Protein AF-A0A352Q124-F1 (afdb_monomer)

Solvent-accessible surface area (backbone atoms only — not comparable to full-atom values): 6568 Å² total; per-residue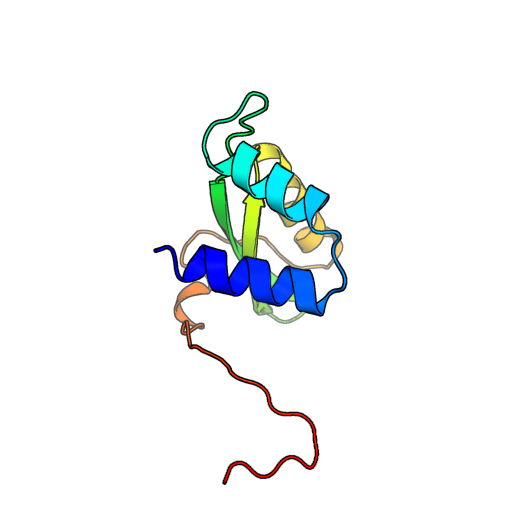 (Å²): 143,56,71,71,59,49,55,53,51,53,53,38,50,77,68,71,52,58,64,71,60,52,53,54,49,52,43,29,76,72,67,39,100,66,58,72,69,66,42,82,46,78,46,28,24,30,39,56,95,68,41,72,42,81,45,81,44,78,39,72,47,67,71,62,49,54,51,53,52,38,49,55,26,52,77,59,66,20,41,66,54,50,91,72,72,42,57,84,83,58,78,98,72,92,86,87,86,77,64,94,88,66,74,97,119

Nearest PDB structures (foldseek):
  4f3q-assembly1_A  TM=9.778E-01  e=1.925E-08  Coxiella burnetii RSA 493
  1lfp-assembly1_A  TM=9.589E-01  e=1.068E-07  Aquifex aeolicus
  1kon-assembly1_A  TM=8.242E-01  e=4.988E-08  Escherichia coli
  1mw7-assembly1_A  TM=8.944E-01  e=3.910E-05  Helicobacter pylori
  5ekz-assembly1_A  TM=8.768E-01  e=2.980E-04  Mus musculus

Secondary structure (DSSP, 8-state):
--HHHHHHHHHHHHTT--HHHHHHHHHHHTT-SS----EEEEEEEE-GGG-EEEEEEEES-HHHHHHHHHHHHHHTT-EE--TTSSGGG----------TT----

Foldseek 3Di:
DDVVLVVVVVVCVVVVHDPVVSVVVVCCVVPPPNVLPWDWDWWWWAAPPRHTDIDIDTDSDPVVVVVVVQVVRVVRVMGTDDPPPCCVVDDDDDDDDDDPPDDPD

Structure (mmCIF, N/CA/C/O backbone):
data_AF-A0A352Q124-F1
#
_entry.id   AF-A0A352Q124-F1
#
loop_
_atom_site.group_PDB
_atom_site.id
_atom_site.type_symbol
_atom_site.label_atom_id
_atom_site.label_alt_id
_atom_site.label_comp_id
_atom_site.label_asym_id
_atom_site.label_entity_id
_atom_site.label_seq_id
_atom_site.pdbx_PDB_ins_code
_atom_site.Cartn_x
_atom_site.Cartn_y
_atom_site.Cartn_z
_atom_site.occupancy
_atom_site.B_iso_or_equiv
_atom_site.auth_seq_id
_atom_site.auth_comp_id
_atom_site.auth_asym_id
_atom_site.auth_atom_id
_atom_site.pdbx_PDB_model_num
ATOM 1 N N . ASP A 1 1 ? -19.014 12.923 9.919 1.00 69.56 1 ASP A N 1
ATOM 2 C CA . ASP A 1 1 ? -19.220 12.453 8.532 1.00 69.56 1 ASP A CA 1
ATOM 3 C C . ASP A 1 1 ? -17.913 12.160 7.805 1.00 69.56 1 ASP A C 1
ATOM 5 O O . ASP A 1 1 ? -17.339 13.046 7.193 1.00 69.56 1 ASP A O 1
ATOM 9 N N . ASN A 1 2 ? -17.413 10.921 7.877 1.00 89.38 2 ASN A N 1
ATOM 10 C CA . ASN A 1 2 ? -16.256 10.471 7.090 1.00 89.38 2 ASN A CA 1
ATOM 11 C C . ASN A 1 2 ? -16.544 9.058 6.534 1.00 89.38 2 ASN A C 1
ATOM 13 O O . ASN A 1 2 ? -16.427 8.083 7.281 1.00 89.38 2 ASN A O 1
ATOM 17 N N . PRO A 1 3 ? -16.960 8.925 5.257 1.00 90.56 3 PRO A N 1
ATOM 18 C CA . PRO A 1 3 ? -17.324 7.634 4.665 1.00 90.56 3 PRO A CA 1
ATOM 19 C C . PRO A 1 3 ? -16.172 6.622 4.616 1.00 90.56 3 PRO A C 1
ATOM 21 O O . PRO A 1 3 ? -16.398 5.435 4.837 1.00 90.56 3 PRO A O 1
ATOM 24 N N . ARG A 1 4 ? -14.932 7.082 4.388 1.00 89.25 4 ARG A N 1
ATOM 25 C CA . ARG A 1 4 ? -13.738 6.219 4.360 1.00 89.25 4 ARG A CA 1
ATOM 26 C C . ARG A 1 4 ? -13.451 5.636 5.742 1.00 89.25 4 ARG A C 1
ATOM 28 O O . ARG A 1 4 ? -13.172 4.447 5.860 1.00 89.25 4 ARG A O 1
ATOM 35 N N . LEU A 1 5 ? -13.578 6.460 6.785 1.00 92.25 5 LEU A N 1
ATOM 36 C CA . LEU A 1 5 ? -13.460 6.003 8.168 1.00 92.25 5 LEU A CA 1
ATOM 37 C C . LEU A 1 5 ? -14.585 5.027 8.533 1.00 92.25 5 LEU A C 1
ATOM 39 O O . LEU A 1 5 ? -14.306 4.006 9.149 1.00 92.25 5 LEU A O 1
ATOM 43 N N . ARG A 1 6 ? -15.829 5.306 8.122 1.00 93.12 6 ARG A N 1
ATOM 44 C CA . ARG A 1 6 ? -16.968 4.403 8.353 1.00 93.12 6 ARG A CA 1
ATOM 45 C C . ARG A 1 6 ? -16.693 3.014 7.773 1.00 93.12 6 ARG A C 1
ATOM 47 O O . ARG A 1 6 ? -16.717 2.044 8.515 1.00 93.12 6 ARG A O 1
ATOM 54 N N . ALA A 1 7 ? -16.304 2.943 6.500 1.00 91.62 7 ALA A N 1
ATOM 55 C CA . ALA A 1 7 ? -15.963 1.677 5.852 1.00 91.62 7 ALA A CA 1
ATOM 56 C C . ALA A 1 7 ? -14.792 0.946 6.542 1.00 91.62 7 ALA A C 1
ATOM 58 O O . ALA A 1 7 ? -14.812 -0.278 6.672 1.00 91.62 7 ALA A O 1
ATOM 59 N N . ALA A 1 8 ? -13.775 1.678 7.014 1.00 92.69 8 ALA A N 1
ATOM 60 C CA . ALA A 1 8 ? -12.659 1.094 7.758 1.00 92.69 8 ALA A CA 1
ATOM 61 C C . ALA A 1 8 ? -13.090 0.528 9.125 1.00 92.69 8 ALA A C 1
ATOM 63 O O . ALA A 1 8 ? -12.644 -0.556 9.500 1.00 92.69 8 ALA A O 1
ATOM 64 N N . VAL A 1 9 ? -13.972 1.228 9.850 1.00 94.56 9 VAL A N 1
ATOM 65 C CA . VAL A 1 9 ? -14.543 0.764 11.126 1.00 94.56 9 VAL A CA 1
ATOM 66 C C . VAL A 1 9 ? -15.404 -0.478 10.912 1.00 94.56 9 VAL A C 1
ATOM 68 O O . VAL A 1 9 ? -15.222 -1.462 11.628 1.00 94.56 9 VAL A O 1
ATOM 71 N N . ASP A 1 10 ? -16.275 -0.471 9.903 1.00 92.69 10 ASP A N 1
ATOM 72 C CA . ASP A 1 10 ? -17.139 -1.610 9.579 1.00 92.69 10 ASP A CA 1
ATOM 73 C C . ASP A 1 10 ? -16.297 -2.858 9.262 1.00 92.69 10 ASP A C 1
ATOM 75 O O . ASP A 1 10 ? -16.530 -3.929 9.826 1.00 92.69 10 ASP A O 1
ATOM 79 N N . LYS A 1 11 ? -15.232 -2.700 8.460 1.00 91.81 11 LYS A N 1
ATOM 80 C CA . LYS A 1 11 ? -14.275 -3.774 8.149 1.00 91.81 11 LYS A CA 1
ATOM 81 C C . LYS A 1 11 ? -13.506 -4.273 9.381 1.00 91.81 11 LYS A C 1
ATOM 83 O O . LYS A 1 11 ? -13.214 -5.463 9.493 1.00 91.81 11 LYS A O 1
ATOM 88 N N . ALA A 1 12 ? -13.143 -3.383 10.306 1.00 94.00 12 ALA A N 1
ATOM 89 C CA . ALA A 1 12 ? -12.455 -3.765 11.539 1.00 94.00 12 ALA A CA 1
ATOM 90 C C . ALA A 1 12 ? -13.374 -4.563 12.480 1.00 94.00 12 ALA A C 1
ATOM 92 O O . ALA A 1 12 ? -12.948 -5.566 13.059 1.00 94.00 12 ALA A O 1
ATOM 93 N N . LEU A 1 13 ? -14.642 -4.158 12.595 1.00 93.44 13 LEU A N 1
ATOM 94 C CA . LEU A 1 13 ? -15.650 -4.867 13.383 1.00 93.44 13 LEU A CA 1
ATOM 95 C C . LEU A 1 13 ? -15.975 -6.239 12.781 1.00 93.44 13 LEU A C 1
ATOM 97 O O . LEU A 1 13 ? -16.017 -7.217 13.525 1.00 93.44 13 LEU A O 1
ATOM 101 N N . SER A 1 14 ? -16.111 -6.346 11.453 1.00 92.38 14 SER A N 1
ATOM 102 C CA . SER A 1 14 ? -16.318 -7.641 10.782 1.00 92.38 14 SER A CA 1
ATOM 103 C C . SER A 1 14 ? -15.136 -8.601 10.967 1.00 92.38 14 SER A C 1
ATOM 105 O O . SER A 1 14 ? -15.305 -9.814 10.906 1.00 92.38 14 SER A O 1
ATOM 107 N N . ALA A 1 15 ? -13.936 -8.069 11.221 1.00 94.12 15 ALA A N 1
ATOM 108 C CA . ALA A 1 15 ? -12.732 -8.836 11.539 1.00 94.12 15 ALA A CA 1
ATOM 109 C C . ALA A 1 15 ? -12.545 -9.110 13.051 1.00 94.12 15 ALA A C 1
ATOM 111 O O . ALA A 1 15 ? -11.464 -9.532 13.461 1.00 94.12 15 ALA A O 1
ATOM 112 N N . ASN A 1 16 ? -13.565 -8.879 13.889 1.00 94.19 16 ASN A N 1
ATOM 113 C CA . ASN A 1 16 ? -13.529 -9.066 15.348 1.00 94.19 16 ASN A CA 1
ATOM 114 C C . ASN A 1 16 ? -12.462 -8.225 16.087 1.00 94.19 16 ASN A C 1
ATOM 116 O O . ASN A 1 16 ? -11.952 -8.628 17.138 1.00 94.19 16 ASN A O 1
ATOM 120 N N . MET A 1 17 ? -12.120 -7.035 15.582 1.00 96.06 17 MET A N 1
ATOM 121 C CA . MET A 1 17 ? -11.230 -6.112 16.294 1.00 96.06 17 MET A CA 1
ATOM 122 C C . MET A 1 17 ? -11.935 -5.501 17.520 1.00 96.06 17 MET A C 1
ATOM 124 O O . MET A 1 17 ? -13.095 -5.092 17.454 1.00 96.06 17 MET A O 1
ATOM 128 N N . LYS A 1 18 ? -11.237 -5.408 18.662 1.00 96.31 18 LYS A N 1
ATOM 129 C CA . LYS A 1 18 ? -11.783 -4.781 19.880 1.00 96.31 18 LYS A CA 1
ATOM 130 C C . LYS A 1 18 ? -12.037 -3.287 19.652 1.00 96.31 18 LYS A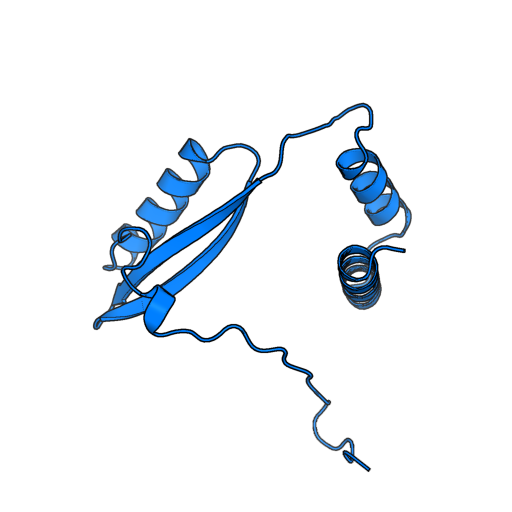 C 1
ATOM 132 O O . LYS A 1 18 ? -11.170 -2.597 19.121 1.00 96.31 18 LYS A O 1
ATOM 137 N N . ARG A 1 19 ? -13.170 -2.774 20.149 1.00 94.06 19 ARG A N 1
ATOM 138 C CA . ARG A 1 19 ? -13.548 -1.349 20.028 1.00 94.06 19 ARG A CA 1
ATOM 139 C C . ARG A 1 19 ? -12.468 -0.388 20.531 1.00 94.06 19 ARG A C 1
ATOM 141 O O . ARG A 1 19 ? -12.086 0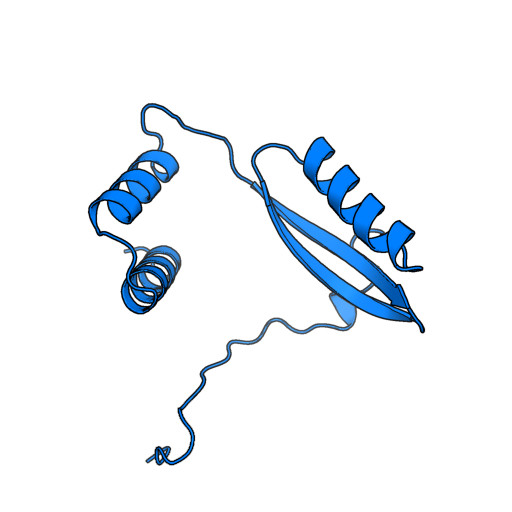.507 19.795 1.00 94.06 19 ARG A O 1
ATOM 148 N N . ASP A 1 20 ? -11.881 -0.663 21.696 1.00 95.06 20 ASP A N 1
ATOM 149 C CA . ASP A 1 20 ? -10.783 0.145 22.258 1.00 95.06 20 ASP A CA 1
ATOM 150 C C . ASP A 1 20 ? -9.577 0.282 21.302 1.00 95.06 20 ASP A C 1
ATOM 152 O O . ASP A 1 20 ? -8.941 1.331 21.236 1.00 95.06 20 ASP A O 1
ATOM 156 N N . THR A 1 21 ? -9.268 -0.750 20.507 1.00 94.12 21 THR A N 1
ATOM 157 C CA . THR A 1 21 ? -8.192 -0.685 19.503 1.00 94.12 21 TH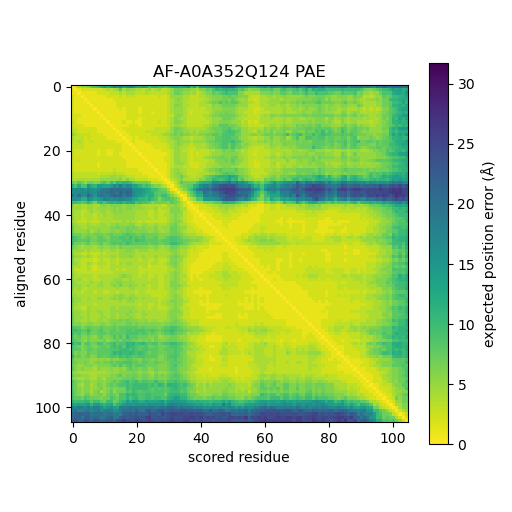R A CA 1
ATOM 158 C C . THR A 1 21 ? -8.551 0.248 18.347 1.00 94.12 21 THR A C 1
ATOM 160 O O . THR A 1 21 ? -7.694 1.012 17.900 1.00 94.12 21 THR A O 1
ATOM 163 N N . ILE A 1 22 ? -9.806 0.210 17.892 1.00 94.44 22 ILE A N 1
ATOM 164 C CA . ILE A 1 22 ? -10.326 1.088 16.836 1.00 94.44 22 ILE A CA 1
ATOM 165 C C . ILE A 1 22 ? -10.327 2.539 17.330 1.00 94.44 22 ILE A C 1
ATOM 167 O O . ILE A 1 22 ? -9.786 3.413 16.655 1.00 94.44 22 ILE A O 1
ATOM 171 N N . ASP A 1 23 ? -10.837 2.788 18.537 1.00 92.81 23 ASP A N 1
ATOM 172 C CA . ASP A 1 23 ? -10.910 4.127 19.129 1.00 92.81 23 ASP A CA 1
ATOM 173 C C . ASP A 1 23 ? -9.514 4.744 19.296 1.00 92.81 23 ASP A C 1
ATOM 175 O O . ASP A 1 23 ? -9.285 5.890 18.908 1.00 92.81 23 ASP A O 1
ATOM 179 N N . LYS A 1 24 ? -8.535 3.959 19.767 1.00 90.88 24 LYS A N 1
ATOM 180 C CA . LYS A 1 24 ? -7.127 4.383 19.848 1.00 90.88 24 LYS A CA 1
ATOM 181 C C . LYS A 1 24 ? -6.510 4.690 18.484 1.00 90.88 24 LYS A C 1
ATOM 183 O O . LYS A 1 24 ? -5.628 5.542 18.401 1.00 90.88 24 LYS A O 1
ATOM 188 N N . ALA A 1 25 ? -6.893 3.978 17.424 1.00 90.00 25 ALA A N 1
ATOM 189 C CA . ALA A 1 25 ? -6.411 4.261 16.070 1.00 90.00 25 ALA A CA 1
ATOM 190 C C . ALA A 1 25 ? -7.024 5.560 15.521 1.00 90.00 25 ALA A C 1
ATOM 192 O O . ALA A 1 25 ? -6.309 6.373 14.937 1.00 90.00 25 ALA A O 1
ATOM 193 N N . ILE A 1 26 ? -8.315 5.796 15.778 1.00 91.12 26 ILE A N 1
ATOM 194 C CA . ILE A 1 26 ? -9.007 7.042 15.416 1.00 91.12 26 ILE A CA 1
ATOM 195 C C . ILE A 1 26 ? -8.386 8.236 16.146 1.00 91.12 26 ILE A C 1
ATOM 197 O O . ILE A 1 26 ? -8.091 9.247 15.517 1.00 91.12 26 ILE A O 1
ATOM 201 N N . GLN A 1 27 ? -8.136 8.112 17.453 1.00 88.88 27 GLN A N 1
ATOM 202 C CA . GLN A 1 27 ? -7.505 9.170 18.249 1.00 88.88 27 GLN A CA 1
ATOM 203 C C . GLN A 1 27 ? -6.093 9.505 17.754 1.00 88.88 27 GLN A C 1
ATOM 205 O O . GLN A 1 27 ? -5.745 10.681 17.672 1.00 88.88 27 GLN A O 1
ATOM 210 N N . ARG A 1 28 ? -5.301 8.494 17.368 1.00 86.50 28 ARG A N 1
ATOM 211 C CA . ARG A 1 28 ? -3.981 8.705 16.751 1.00 86.50 28 ARG A CA 1
ATOM 212 C C . ARG A 1 28 ? -4.090 9.460 15.425 1.00 86.50 28 ARG A C 1
ATOM 214 O O . ARG A 1 28 ? -3.438 10.483 15.263 1.00 86.50 28 ARG A O 1
ATOM 221 N N . GLY A 1 29 ? -4.979 9.031 14.526 1.00 84.50 29 GLY A N 1
ATOM 222 C CA . GLY A 1 29 ? -5.187 9.693 13.230 1.00 84.50 29 GLY A CA 1
ATOM 223 C C . GLY A 1 29 ? -5.793 11.102 13.313 1.00 84.50 29 GLY A C 1
ATOM 224 O O . GLY A 1 29 ? -5.641 11.886 12.382 1.00 84.50 29 GLY A O 1
ATOM 225 N N . ALA A 1 30 ? -6.462 11.444 14.417 1.00 86.25 30 ALA A N 1
ATOM 226 C CA . ALA A 1 30 ? 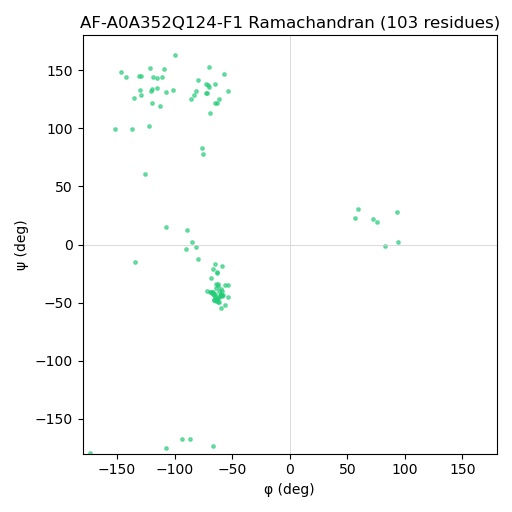-7.026 12.772 14.662 1.00 86.25 30 ALA A CA 1
ATOM 227 C C . ALA A 1 30 ? -6.020 13.780 15.262 1.00 86.25 30 ALA A C 1
ATOM 229 O O . ALA A 1 30 ? -6.409 14.914 15.540 1.00 86.25 30 ALA A O 1
ATOM 230 N N . GLY A 1 31 ? -4.754 13.390 15.467 1.00 74.88 31 GLY A N 1
ATOM 231 C CA . GLY A 1 31 ? -3.713 14.255 16.037 1.00 74.88 31 GLY A CA 1
ATOM 232 C C . GLY A 1 31 ? -3.545 14.138 17.557 1.00 74.88 31 GLY A C 1
ATOM 233 O O . GLY A 1 31 ? -3.166 15.109 18.208 1.00 74.88 31 GLY A O 1
ATOM 234 N N . GLY A 1 32 ? -3.855 12.972 18.137 1.00 69.75 32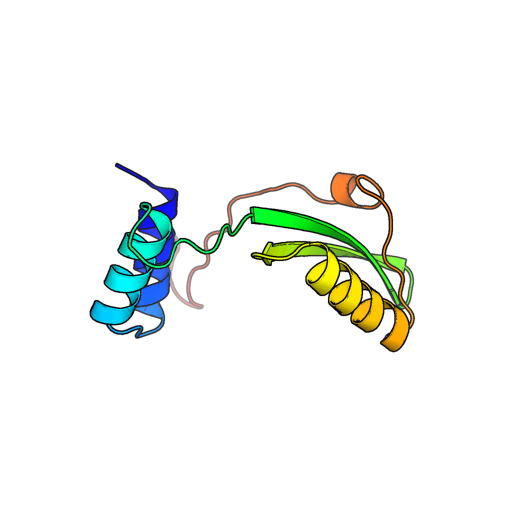 GLY A N 1
ATOM 235 C CA . GLY A 1 32 ? -3.558 12.656 19.538 1.00 69.75 32 GLY A CA 1
ATOM 236 C C . GLY A 1 32 ? -2.054 12.549 19.851 1.00 69.75 32 GLY A C 1
ATOM 237 O O . GLY A 1 32 ? -1.198 12.808 19.013 1.00 69.75 32 GLY A O 1
ATOM 238 N N . THR A 1 33 ? -1.728 12.137 21.080 1.00 59.75 33 THR A N 1
ATOM 239 C CA . THR A 1 33 ? -0.375 12.167 21.682 1.00 59.75 33 THR A CA 1
ATOM 240 C C . THR A 1 33 ? 0.728 11.391 20.950 1.00 59.75 33 THR A C 1
ATOM 242 O O . THR A 1 33 ? 1.892 11.706 21.165 1.00 59.75 33 THR A O 1
ATOM 245 N N . ASP A 1 34 ? 0.383 10.450 20.067 1.00 59.06 34 ASP A N 1
ATOM 246 C CA . ASP A 1 34 ? 1.324 9.616 19.301 1.00 59.06 34 ASP A CA 1
ATOM 247 C C . ASP A 1 34 ? 1.028 9.726 17.794 1.00 59.06 34 ASP A C 1
ATOM 249 O O . ASP A 1 34 ? 0.615 8.760 17.143 1.00 59.06 34 ASP A O 1
ATOM 253 N N . SER A 1 35 ? 1.133 10.939 17.246 1.00 60.09 35 SER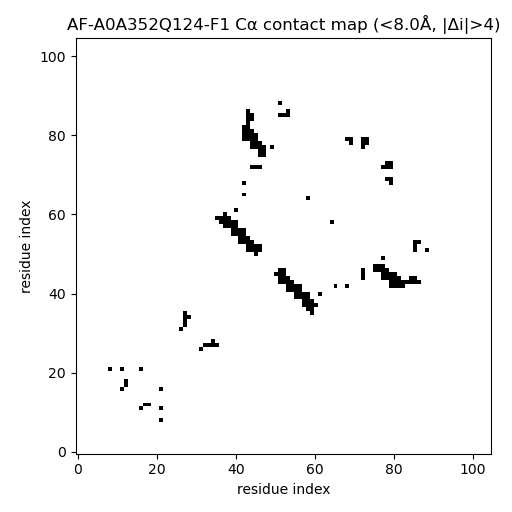 A N 1
ATOM 254 C CA . SER A 1 35 ? 0.903 11.188 15.820 1.00 60.09 35 SER A CA 1
ATOM 255 C C . SER A 1 35 ? 2.099 10.718 14.990 1.00 60.09 35 SER A C 1
ATOM 257 O O . SER A 1 35 ? 2.959 11.510 14.605 1.00 60.09 35 SER A O 1
ATOM 259 N N . ASP A 1 36 ? 2.139 9.425 14.684 1.00 69.75 36 ASP A N 1
ATOM 260 C CA . ASP A 1 36 ? 2.955 8.914 13.586 1.00 69.75 36 ASP A CA 1
ATOM 261 C C . ASP A 1 36 ? 2.406 9.493 12.271 1.00 69.75 36 ASP A C 1
ATOM 263 O O . ASP A 1 36 ? 1.227 9.323 11.941 1.00 69.75 36 ASP A O 1
ATOM 267 N N . ASN A 1 37 ? 3.249 10.204 11.519 1.00 80.00 37 ASN A N 1
ATOM 268 C CA . ASN A 1 37 ? 2.873 10.796 10.234 1.00 80.00 37 ASN A CA 1
ATOM 269 C C . ASN A 1 37 ? 2.792 9.712 9.155 1.00 80.00 37 ASN A C 1
ATOM 271 O O . ASN A 1 37 ? 3.700 9.564 8.340 1.00 80.00 37 ASN A O 1
ATOM 275 N N . TYR A 1 38 ? 1.703 8.949 9.164 1.00 87.38 38 TYR A N 1
ATOM 276 C CA . TYR A 1 38 ? 1.413 7.987 8.113 1.00 87.38 38 TYR A CA 1
ATOM 277 C C . TYR A 1 38 ? 1.010 8.698 6.819 1.00 87.38 38 TYR A C 1
ATOM 279 O O . TYR A 1 38 ? 0.103 9.530 6.800 1.00 87.38 38 TYR A O 1
ATOM 287 N N . GLU A 1 39 ? 1.643 8.314 5.718 1.00 90.56 39 GLU A N 1
ATOM 288 C CA . GLU A 1 39 ? 1.321 8.752 4.366 1.00 90.56 39 GLU A CA 1
ATOM 289 C C . GLU A 1 39 ? 0.979 7.563 3.464 1.00 90.56 39 GLU A C 1
ATOM 291 O O . GLU A 1 39 ? 1.455 6.438 3.655 1.00 90.56 39 GLU A O 1
ATOM 296 N N . GLU A 1 40 ? 0.140 7.825 2.465 1.00 93.19 40 GLU A N 1
ATOM 297 C CA . GLU A 1 40 ? -0.191 6.862 1.420 1.00 93.19 40 GLU A CA 1
ATOM 298 C C . GLU A 1 40 ? 0.847 6.944 0.302 1.00 93.19 40 GLU A C 1
ATOM 300 O O . GLU A 1 40 ? 1.089 8.007 -0.272 1.00 93.19 40 GLU A O 1
ATOM 305 N N . VAL A 1 41 ? 1.458 5.807 -0.021 1.00 95.31 41 VAL A N 1
ATOM 306 C CA . VAL A 1 41 ? 2.440 5.682 -1.100 1.00 95.31 41 VAL A CA 1
ATOM 307 C C . VAL A 1 41 ? 2.057 4.504 -1.968 1.00 95.31 41 VAL A C 1
ATOM 309 O O . VAL A 1 41 ? 1.771 3.425 -1.459 1.00 95.31 41 VAL A O 1
ATOM 312 N N . THR A 1 42 ? 2.068 4.699 -3.281 1.00 96.25 42 THR A N 1
ATOM 313 C CA . THR A 1 42 ? 1.903 3.605 -4.238 1.00 96.25 42 THR A CA 1
ATOM 314 C C . THR A 1 42 ? 3.239 3.333 -4.902 1.00 96.25 42 THR A C 1
ATOM 316 O O . THR A 1 42 ? 3.914 4.259 -5.339 1.00 96.25 42 THR A O 1
ATOM 319 N N . TYR A 1 43 ? 3.622 2.064 -4.948 1.00 97.25 43 TYR A N 1
ATOM 320 C CA . TYR A 1 43 ? 4.788 1.589 -5.672 1.00 97.25 43 TYR A CA 1
ATOM 321 C C . TYR A 1 43 ? 4.346 0.749 -6.863 1.00 97.25 43 TYR A C 1
ATOM 323 O O . TYR A 1 43 ? 3.377 -0.006 -6.794 1.00 97.25 43 TYR A O 1
ATOM 331 N N . GLU A 1 44 ? 5.092 0.864 -7.948 1.00 97.94 44 GLU A N 1
ATOM 332 C CA . GLU A 1 44 ? 4.802 0.213 -9.219 1.00 97.94 44 GLU A CA 1
ATOM 333 C C . GLU A 1 44 ? 5.939 -0.725 -9.592 1.00 97.94 44 GLU A C 1
ATOM 335 O O . GLU A 1 44 ? 7.100 -0.422 -9.323 1.00 97.94 44 GLU A O 1
ATOM 340 N N . GLY A 1 45 ? 5.639 -1.866 -10.207 1.00 97.56 45 GLY A N 1
ATOM 341 C CA . GLY A 1 45 ? 6.680 -2.795 -10.626 1.00 97.56 45 GLY A CA 1
ATOM 342 C C . GLY A 1 45 ? 6.184 -3.970 -11.450 1.00 97.56 45 GLY A C 1
ATOM 343 O O . GLY A 1 45 ? 4.995 -4.118 -11.731 1.00 97.56 45 GLY A O 1
ATOM 344 N N . TYR A 1 46 ? 7.138 -4.818 -11.814 1.00 97.88 46 TYR A N 1
ATOM 345 C CA . TYR A 1 46 ? 6.912 -6.028 -12.590 1.00 97.88 46 TYR A CA 1
ATOM 346 C C . TYR A 1 46 ? 7.381 -7.247 -11.798 1.00 97.88 46 TYR A C 1
ATOM 348 O O . TYR A 1 46 ? 8.477 -7.260 -11.240 1.00 97.88 46 TYR A O 1
ATOM 356 N N . GLY A 1 47 ? 6.538 -8.273 -11.733 1.00 96.19 47 GLY A N 1
ATOM 357 C CA . GLY A 1 47 ? 6.874 -9.594 -11.217 1.00 96.19 47 GLY A CA 1
ATOM 358 C C . GLY A 1 47 ? 7.487 -10.501 -12.286 1.00 96.19 47 GLY A C 1
ATOM 359 O O . GLY A 1 47 ? 7.838 -10.073 -13.389 1.00 96.19 47 GLY A O 1
ATOM 360 N N . THR A 1 48 ? 7.582 -11.792 -11.969 1.00 94.75 48 THR A N 1
ATOM 361 C CA . THR A 1 48 ? 8.015 -12.812 -12.932 1.00 94.75 48 THR A CA 1
ATOM 362 C C . THR A 1 48 ? 7.119 -12.819 -14.169 1.00 94.75 48 THR A C 1
ATOM 364 O O . THR A 1 48 ? 5.923 -12.545 -14.091 1.00 94.75 48 THR A O 1
ATOM 367 N N . ASN A 1 49 ? 7.701 -13.128 -15.330 1.00 94.44 49 ASN A N 1
ATOM 368 C CA . ASN A 1 49 ? 7.003 -13.148 -16.622 1.00 94.44 49 ASN A CA 1
ATOM 369 C C . ASN A 1 49 ? 6.319 -11.817 -17.004 1.00 94.44 49 ASN A C 1
ATOM 371 O O . ASN A 1 49 ? 5.392 -11.819 -17.808 1.00 94.44 49 ASN A O 1
ATOM 375 N N . GLY A 1 50 ? 6.765 -10.686 -16.444 1.00 93.00 50 GLY A N 1
ATOM 376 C CA . GLY A 1 50 ? 6.250 -9.361 -16.800 1.00 93.00 50 GLY A CA 1
ATOM 377 C C . GLY A 1 50 ? 4.872 -9.035 -16.220 1.00 93.00 50 GLY A C 1
ATOM 378 O O . GLY A 1 50 ? 4.204 -8.136 -16.721 1.00 93.00 50 GLY A O 1
ATOM 379 N N . VAL A 1 51 ? 4.430 -9.741 -15.173 1.00 96.50 51 VAL A N 1
ATOM 380 C CA . VAL A 1 51 ? 3.165 -9.435 -14.488 1.00 96.50 51 VAL A CA 1
ATOM 381 C C . VAL A 1 51 ? 3.243 -8.047 -13.852 1.00 96.50 51 VAL A C 1
ATOM 383 O O . VAL A 1 51 ? 4.110 -7.800 -13.019 1.00 96.50 51 VAL A O 1
ATOM 386 N N . ALA A 1 52 ? 2.332 -7.152 -14.222 1.00 97.06 52 ALA A N 1
ATOM 387 C CA . ALA A 1 52 ? 2.228 -5.821 -13.636 1.00 97.06 52 ALA A CA 1
ATOM 388 C C . ALA A 1 52 ? 1.715 -5.881 -12.187 1.00 97.06 52 ALA A C 1
ATOM 390 O O . ALA A 1 52 ? 0.757 -6.598 -11.895 1.00 97.06 52 ALA A O 1
ATOM 391 N N . VAL A 1 53 ? 2.334 -5.118 -11.283 1.00 96.69 53 VAL A N 1
ATOM 392 C CA . VAL A 1 53 ? 1.984 -5.091 -9.855 1.00 96.69 53 VAL A CA 1
ATOM 393 C C . VAL A 1 53 ? 1.921 -3.648 -9.350 1.00 96.69 53 VAL A C 1
ATOM 395 O O . VAL A 1 53 ? 2.893 -2.901 -9.466 1.00 96.69 53 VAL A O 1
ATOM 398 N N . LEU A 1 54 ? 0.791 -3.288 -8.737 1.00 96.25 54 LEU A N 1
ATOM 399 C CA . LEU A 1 54 ? 0.627 -2.088 -7.914 1.00 96.25 54 LEU A CA 1
ATOM 400 C C . LEU A 1 54 ? 0.687 -2.474 -6.434 1.00 96.25 54 LEU A C 1
ATOM 402 O O . LEU A 1 54 ? 0.028 -3.424 -6.012 1.00 96.25 54 LEU A O 1
ATOM 406 N N . VAL A 1 55 ? 1.459 -1.731 -5.645 1.00 96.44 55 VAL A N 1
ATOM 407 C CA . VAL A 1 55 ? 1.587 -1.929 -4.198 1.00 96.44 55 VAL A CA 1
ATOM 408 C C . VAL A 1 55 ? 1.195 -0.639 -3.488 1.00 96.44 55 VAL A C 1
ATOM 410 O O . VAL A 1 55 ? 1.981 0.303 -3.420 1.00 96.44 55 VAL A O 1
ATOM 413 N N . GLU A 1 56 ? -0.021 -0.596 -2.950 1.00 95.50 56 GLU A N 1
ATOM 414 C CA . GLU A 1 56 ? -0.497 0.504 -2.108 1.00 95.50 56 GLU A CA 1
ATOM 415 C C . GLU A 1 56 ? -0.020 0.294 -0.664 1.00 95.50 56 GLU A C 1
ATOM 417 O O . GLU A 1 56 ? -0.191 -0.777 -0.080 1.00 95.50 56 GLU A O 1
ATOM 422 N N . CYS A 1 57 ? 0.608 1.310 -0.083 1.00 96.12 57 CYS A N 1
ATOM 423 C CA . CYS A 1 57 ? 1.197 1.276 1.251 1.00 96.12 57 CYS A CA 1
ATOM 424 C C . CYS A 1 57 ? 0.715 2.462 2.085 1.00 96.12 57 CYS A C 1
ATOM 426 O O . CYS A 1 57 ? 0.571 3.573 1.580 1.00 96.12 57 CYS A O 1
ATOM 428 N N . LEU A 1 58 ? 0.546 2.226 3.384 1.00 94.75 58 LEU A N 1
ATOM 429 C CA . LEU A 1 58 ? 0.415 3.264 4.402 1.00 94.75 58 LEU A CA 1
ATOM 430 C C . LEU A 1 58 ? 1.656 3.176 5.291 1.00 94.75 58 LEU A C 1
ATOM 432 O O . LEU A 1 58 ? 1.913 2.120 5.870 1.00 94.75 58 LEU A O 1
ATOM 436 N N . THR A 1 59 ? 2.458 4.237 5.359 1.00 94.75 59 THR A N 1
ATOM 437 C CA . THR A 1 59 ? 3.760 4.190 6.039 1.00 94.75 59 THR A CA 1
ATOM 438 C C . THR A 1 59 ? 4.129 5.507 6.699 1.00 94.75 59 THR A C 1
ATOM 440 O O . THR A 1 59 ? 3.787 6.563 6.194 1.00 94.75 59 THR A O 1
ATOM 443 N N . ASP A 1 60 ? 4.861 5.441 7.804 1.00 92.94 60 ASP A N 1
ATOM 444 C CA . ASP A 1 60 ? 5.505 6.576 8.476 1.00 92.94 60 ASP A CA 1
ATOM 445 C C . ASP A 1 60 ? 6.943 6.827 7.965 1.00 92.94 60 ASP A C 1
ATOM 447 O O . ASP A 1 60 ? 7.626 7.754 8.401 1.00 92.94 60 ASP A O 1
ATOM 451 N N . ASN A 1 61 ? 7.447 5.975 7.059 1.00 94.31 61 ASN A N 1
ATOM 452 C CA . ASN A 1 61 ? 8.808 6.057 6.535 1.00 94.31 61 ASN A CA 1
ATOM 453 C C . ASN A 1 61 ? 8.913 5.486 5.111 1.00 94.31 61 ASN A C 1
ATOM 455 O O . ASN A 1 61 ? 9.070 4.273 4.900 1.00 94.31 61 ASN A O 1
ATOM 459 N N . ARG A 1 62 ? 8.910 6.374 4.109 1.00 94.88 62 ARG A N 1
ATOM 460 C CA . ARG A 1 62 ? 9.041 5.997 2.686 1.00 94.88 62 ARG A CA 1
ATOM 461 C C . ARG A 1 62 ? 10.324 5.242 2.380 1.00 94.88 62 ARG A C 1
ATOM 463 O O . ARG A 1 62 ? 10.291 4.306 1.590 1.00 94.88 62 ARG A O 1
ATOM 470 N N . ASN A 1 63 ? 11.446 5.643 2.981 1.00 96.00 63 ASN A N 1
ATOM 471 C CA . ASN A 1 63 ? 12.766 5.087 2.674 1.00 96.00 63 ASN A CA 1
ATOM 472 C C . ASN A 1 63 ? 12.878 3.628 3.125 1.00 96.00 63 ASN A C 1
ATOM 474 O O . ASN A 1 63 ? 13.398 2.788 2.390 1.00 96.00 63 ASN A O 1
ATOM 478 N N . ARG A 1 64 ? 12.333 3.309 4.304 1.00 96.62 64 ARG A N 1
ATOM 479 C CA . ARG A 1 64 ? 12.226 1.924 4.777 1.00 96.62 64 ARG A CA 1
ATOM 480 C C . ARG A 1 64 ? 11.314 1.112 3.858 1.00 96.62 64 ARG A C 1
ATOM 482 O O . ARG A 1 64 ? 11.709 0.067 3.355 1.00 96.62 64 ARG A O 1
ATOM 489 N N . THR A 1 65 ? 10.140 1.657 3.556 1.00 97.19 65 THR A N 1
ATOM 490 C CA . THR A 1 65 ? 9.115 0.966 2.761 1.00 97.19 65 THR A CA 1
ATOM 491 C C . THR A 1 65 ? 9.588 0.669 1.340 1.00 97.19 65 THR A C 1
ATOM 493 O O . THR A 1 65 ? 9.479 -0.465 0.885 1.00 97.19 65 THR A O 1
ATOM 496 N N . VAL A 1 66 ? 10.189 1.641 0.646 1.00 97.12 66 VAL A N 1
ATOM 497 C CA . VAL A 1 66 ? 10.716 1.425 -0.712 1.00 97.12 66 VAL A CA 1
ATOM 498 C C . VAL A 1 66 ? 11.851 0.402 -0.722 1.00 97.12 66 VAL A C 1
ATOM 500 O O . VAL A 1 66 ? 11.967 -0.365 -1.677 1.00 97.12 66 VAL A O 1
ATOM 503 N N . SER A 1 67 ? 12.675 0.359 0.332 1.00 97.88 67 SER A N 1
ATOM 504 C CA . SER A 1 67 ? 13.732 -0.644 0.476 1.00 97.88 67 SER A CA 1
ATOM 505 C C . SER A 1 67 ? 13.144 -2.048 0.630 1.00 97.88 67 SER A C 1
ATOM 507 O O . SER A 1 67 ? 13.553 -2.959 -0.092 1.00 97.88 67 SER A O 1
ATOM 509 N N . ASP A 1 68 ? 12.151 -2.217 1.504 1.00 97.69 68 ASP A N 1
ATOM 510 C CA . ASP A 1 68 ? 11.497 -3.507 1.750 1.00 97.69 68 ASP A CA 1
ATOM 511 C C . ASP A 1 68 ? 10.738 -4.004 0.511 1.00 97.69 68 ASP A C 1
ATOM 513 O O . ASP A 1 68 ? 10.887 -5.161 0.104 1.00 97.69 68 ASP A O 1
ATOM 517 N N . VAL A 1 69 ? 9.989 -3.115 -0.152 1.00 97.44 69 VAL A N 1
ATOM 518 C CA . VAL A 1 69 ? 9.272 -3.420 -1.399 1.00 97.44 69 VAL A CA 1
ATOM 519 C C . VAL A 1 69 ? 10.262 -3.819 -2.492 1.00 97.44 69 VAL A C 1
ATOM 521 O O . VAL A 1 69 ? 10.116 -4.879 -3.103 1.00 97.44 69 VAL A O 1
ATOM 524 N N . ARG A 1 70 ? 11.323 -3.030 -2.709 1.00 97.12 70 ARG A N 1
ATOM 525 C CA . ARG A 1 70 ? 12.368 -3.353 -3.691 1.00 97.12 70 ARG A CA 1
ATOM 526 C C . ARG A 1 70 ? 13.016 -4.701 -3.390 1.00 97.12 70 ARG A C 1
ATOM 528 O O . ARG A 1 70 ? 13.215 -5.491 -4.309 1.00 97.12 70 ARG A O 1
ATOM 535 N N . HIS A 1 71 ? 13.324 -4.978 -2.125 1.00 97.75 71 HIS A N 1
ATOM 536 C CA . HIS A 1 71 ? 13.891 -6.258 -1.717 1.00 97.75 71 HIS A CA 1
ATOM 537 C C . HIS A 1 71 ? 12.958 -7.427 -2.066 1.00 97.75 71 HIS A C 1
ATOM 539 O O . HIS A 1 71 ? 13.423 -8.435 -2.602 1.00 97.75 71 HIS A O 1
ATOM 545 N N . ALA A 1 72 ? 11.651 -7.288 -1.822 1.00 97.31 72 ALA A N 1
ATOM 546 C CA . ALA A 1 72 ? 10.661 -8.309 -2.153 1.00 97.31 72 ALA A CA 1
ATOM 547 C C . ALA A 1 72 ? 10.595 -8.601 -3.664 1.00 97.31 72 ALA A C 1
ATOM 549 O O . ALA A 1 72 ? 10.632 -9.773 -4.049 1.00 97.31 72 ALA A O 1
ATOM 550 N N . PHE A 1 73 ? 10.573 -7.563 -4.511 1.00 97.12 73 PHE A N 1
ATOM 551 C CA . PHE A 1 73 ? 10.623 -7.717 -5.971 1.00 97.12 73 PHE A CA 1
ATOM 552 C C . PHE A 1 73 ? 11.903 -8.436 -6.414 1.00 97.12 73 PHE A C 1
ATOM 554 O O . PHE A 1 73 ? 11.827 -9.492 -7.046 1.00 97.12 73 PHE A O 1
ATOM 561 N N . THR A 1 74 ? 13.074 -7.929 -6.013 1.00 96.38 74 THR A N 1
ATOM 562 C CA . THR A 1 74 ? 14.372 -8.491 -6.418 1.00 96.38 74 THR A CA 1
ATOM 563 C C . THR A 1 74 ? 14.521 -9.950 -5.983 1.00 96.38 74 THR A C 1
ATOM 565 O O . THR A 1 74 ? 14.955 -10.793 -6.766 1.00 96.38 74 THR A O 1
ATOM 568 N N . LYS A 1 75 ? 14.106 -10.293 -4.754 1.00 96.94 75 LYS A N 1
ATOM 569 C CA . LYS A 1 75 ? 14.172 -11.667 -4.227 1.00 96.94 75 LYS A CA 1
ATOM 570 C C . LYS A 1 75 ? 13.298 -12.653 -5.008 1.00 96.94 75 LYS A C 1
ATOM 572 O O . LYS A 1 75 ? 13.548 -13.857 -4.967 1.00 96.94 75 LYS A O 1
ATOM 577 N N . ARG A 1 76 ? 12.260 -12.166 -5.691 1.00 95.00 76 ARG A N 1
ATOM 578 C CA . ARG A 1 76 ? 11.318 -12.978 -6.471 1.00 95.00 76 ARG A CA 1
ATOM 579 C C . ARG A 1 76 ? 11.500 -12.829 -7.981 1.00 95.00 76 ARG A C 1
ATOM 581 O O . ARG A 1 76 ? 10.634 -13.279 -8.715 1.00 95.00 76 ARG A O 1
ATOM 588 N N . GLY A 1 77 ? 12.616 -12.263 -8.445 1.00 94.12 77 GLY A N 1
ATOM 589 C CA . GLY A 1 77 ? 12.909 -12.139 -9.877 1.00 94.12 77 GLY A CA 1
ATOM 590 C C . GLY A 1 77 ? 12.052 -11.097 -10.601 1.00 94.12 77 GLY A C 1
ATOM 591 O O . GLY A 1 77 ? 11.880 -11.191 -11.812 1.00 94.12 77 GLY A O 1
ATOM 592 N N . GLY A 1 78 ? 11.500 -10.139 -9.858 1.00 96.19 78 GLY A N 1
ATOM 593 C CA . GLY A 1 78 ? 10.851 -8.948 -10.389 1.00 96.19 78 GLY A CA 1
ATOM 594 C C . GLY A 1 78 ? 11.692 -7.693 -10.162 1.00 96.19 78 GLY A C 1
ATOM 595 O O . GLY A 1 78 ? 12.801 -7.745 -9.622 1.00 96.19 78 GLY A O 1
ATOM 596 N N . ASN A 1 79 ? 11.139 -6.542 -10.525 1.00 96.69 79 ASN A N 1
ATOM 597 C CA . ASN A 1 79 ? 11.764 -5.245 -10.317 1.00 96.69 79 ASN A CA 1
ATOM 598 C C . ASN A 1 79 ? 10.734 -4.180 -9.941 1.00 96.69 79 ASN A C 1
ATOM 600 O O . ASN A 1 79 ? 9.625 -4.139 -10.469 1.00 96.69 79 ASN A O 1
ATOM 604 N N . LEU A 1 80 ? 11.154 -3.273 -9.061 1.00 96.94 80 LEU A N 1
ATOM 605 C CA . LEU A 1 80 ? 10.431 -2.035 -8.816 1.00 96.94 80 LEU A CA 1
ATOM 606 C C . LEU A 1 80 ? 10.633 -1.096 -10.018 1.00 96.94 80 LEU A C 1
ATOM 608 O O . LEU A 1 80 ? 11.761 -0.911 -10.480 1.00 96.94 80 LEU A O 1
ATOM 612 N N . GLY A 1 81 ? 9.539 -0.556 -10.539 1.00 94.38 81 GLY A N 1
ATOM 613 C CA . GLY A 1 81 ? 9.489 0.427 -11.614 1.00 94.38 81 GLY A CA 1
ATOM 614 C C . GLY A 1 81 ? 9.440 1.864 -11.097 1.00 94.38 81 GLY A C 1
ATOM 615 O O . GLY A 1 81 ? 9.699 2.143 -9.925 1.00 94.38 81 GLY A O 1
ATOM 616 N N . THR A 1 82 ? 9.133 2.785 -12.005 1.00 93.94 82 THR A N 1
ATOM 617 C CA . THR A 1 82 ? 8.853 4.193 -11.699 1.00 93.94 82 THR A CA 1
ATOM 618 C C . THR A 1 82 ? 7.349 4.434 -11.665 1.00 93.94 82 THR A C 1
ATOM 620 O O . THR A 1 82 ? 6.579 3.650 -12.228 1.00 93.94 82 THR A O 1
ATOM 623 N N . ASP A 1 83 ? 6.941 5.546 -11.068 1.00 91.44 83 ASP A N 1
ATOM 624 C CA . ASP A 1 83 ? 5.557 6.016 -11.107 1.00 91.44 83 ASP A CA 1
ATOM 625 C C . ASP A 1 83 ? 5.069 6.106 -12.569 1.00 91.44 83 ASP A C 1
ATOM 627 O O . ASP A 1 83 ? 5.777 6.604 -13.451 1.00 91.44 83 ASP A O 1
ATOM 631 N N . GLY A 1 84 ? 3.882 5.567 -12.839 1.00 91.69 84 GLY A N 1
ATOM 632 C CA . GLY A 1 84 ? 3.268 5.461 -14.163 1.00 91.69 84 GLY A CA 1
ATOM 633 C C . GLY A 1 84 ? 3.723 4.273 -15.023 1.00 91.69 84 GLY A C 1
ATOM 634 O O . GLY A 1 84 ? 3.224 4.121 -16.138 1.00 91.69 84 GLY A O 1
ATOM 635 N N . SER A 1 85 ? 4.645 3.426 -14.553 1.00 93.75 85 SER A N 1
ATOM 636 C CA . SER A 1 85 ? 5.156 2.284 -15.331 1.00 93.75 85 SER A CA 1
ATOM 637 C C . SER A 1 85 ? 4.132 1.175 -15.575 1.00 93.75 85 SER A C 1
ATOM 639 O O . SER A 1 85 ? 4.227 0.493 -16.596 1.00 93.75 85 SER A O 1
ATOM 641 N N . VAL A 1 86 ? 3.166 0.990 -14.673 1.00 95.62 86 VAL A N 1
ATOM 642 C CA . VAL A 1 86 ? 2.084 0.003 -14.806 1.00 95.62 86 VAL A CA 1
ATOM 643 C C . VAL A 1 86 ? 0.711 0.556 -14.455 1.00 95.62 86 VAL A C 1
ATOM 645 O O . VAL A 1 86 ? -0.280 -0.072 -14.812 1.00 95.62 86 VAL A O 1
ATOM 648 N N . ALA A 1 87 ? 0.613 1.713 -13.791 1.00 93.12 87 ALA A N 1
ATOM 649 C CA . ALA A 1 87 ? -0.659 2.262 -13.320 1.00 93.12 87 ALA A CA 1
ATOM 650 C C . ALA A 1 87 ? -1.722 2.383 -14.426 1.00 93.12 87 ALA A C 1
ATOM 652 O O . ALA A 1 87 ? -2.896 2.134 -14.172 1.00 93.12 87 ALA A O 1
ATOM 653 N N . TYR A 1 88 ? -1.316 2.684 -15.665 1.00 93.25 88 TYR A N 1
ATOM 654 C CA . TYR A 1 88 ? -2.223 2.792 -16.814 1.00 93.25 88 TYR A CA 1
ATOM 655 C C . TYR A 1 88 ? -2.908 1.468 -17.204 1.00 93.25 88 TYR A C 1
ATOM 657 O O . TYR A 1 88 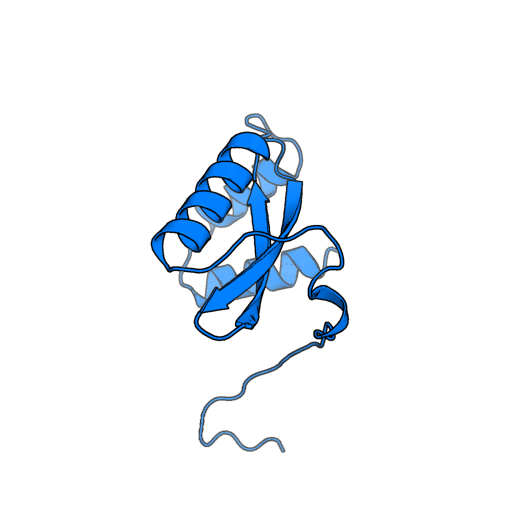? -3.902 1.487 -17.927 1.00 93.25 88 TYR A O 1
ATOM 665 N N . LEU A 1 89 ? -2.3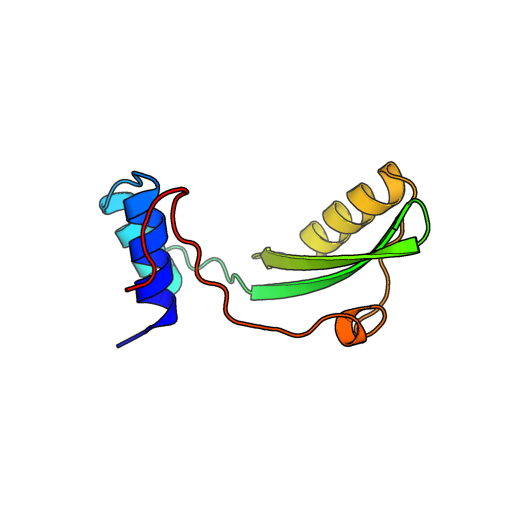92 0.323 -16.742 1.00 95.69 89 LEU A N 1
ATOM 666 C CA . LEU A 1 89 ? -2.993 -0.998 -16.950 1.00 95.69 89 LEU A CA 1
ATOM 667 C C . LEU A 1 89 ? -4.148 -1.277 -15.977 1.00 95.69 89 LEU A C 1
ATOM 669 O O . LEU A 1 89 ? -4.886 -2.241 -16.170 1.00 95.69 89 LEU A O 1
ATOM 673 N N . PHE A 1 90 ? -4.310 -0.460 -14.932 1.00 95.19 90 PHE A N 1
ATOM 674 C CA . PHE A 1 90 ? -5.298 -0.661 -13.878 1.00 95.19 90 PHE A CA 1
ATOM 675 C C . PHE A 1 90 ? -6.341 0.456 -13.875 1.00 95.19 90 PHE A C 1
ATOM 677 O O . PHE A 1 90 ? -6.040 1.628 -14.080 1.00 95.19 90 PHE A O 1
ATOM 684 N N . THR A 1 91 ? -7.593 0.094 -13.588 1.00 95.06 91 THR A N 1
ATOM 685 C CA . THR A 1 91 ? -8.686 1.053 -13.378 1.00 95.06 91 THR A CA 1
ATOM 686 C C . THR A 1 91 ? -9.245 0.878 -11.975 1.00 95.06 91 THR A C 1
ATOM 688 O O . THR A 1 91 ? -9.709 -0.202 -11.607 1.00 95.06 91 THR A O 1
ATOM 691 N N . ARG A 1 92 ? -9.222 1.950 -11.178 1.00 90.81 92 ARG A N 1
ATOM 692 C CA . ARG A 1 92 ? -9.774 1.937 -9.822 1.00 90.81 92 ARG A CA 1
ATOM 693 C C . ARG A 1 92 ? -11.299 1.838 -9.881 1.00 90.81 92 ARG A C 1
ATOM 695 O O . ARG A 1 92 ? -11.960 2.783 -10.298 1.00 90.81 92 ARG A O 1
ATOM 702 N N . THR A 1 93 ? -11.838 0.710 -9.423 1.00 92.69 93 THR A N 1
ATOM 703 C CA . THR A 1 93 ? -13.278 0.405 -9.454 1.00 92.69 93 THR A CA 1
ATOM 704 C C . THR A 1 93 ? -13.737 -0.081 -8.080 1.00 92.69 93 THR A C 1
ATOM 706 O O . THR A 1 93 ? -12.976 -0.740 -7.371 1.00 92.69 93 THR A O 1
ATOM 709 N N . GLY A 1 94 ? -14.961 0.265 -7.675 1.00 89.31 94 GLY A N 1
ATOM 710 C CA . GLY A 1 94 ? -15.572 -0.288 -6.464 1.00 89.31 94 GLY A CA 1
ATOM 711 C C . GLY A 1 94 ? -15.972 -1.747 -6.679 1.00 89.31 94 GLY A C 1
ATOM 712 O O . GLY A 1 94 ? -16.499 -2.085 -7.734 1.00 89.31 94 GLY A O 1
ATOM 713 N N . GLN A 1 95 ? -15.731 -2.606 -5.690 1.00 86.88 95 GLN A N 1
ATOM 714 C CA . GLN A 1 95 ? -16.072 -4.026 -5.761 1.00 86.88 95 GLN A CA 1
ATOM 715 C C . GLN A 1 95 ? -16.859 -4.436 -4.518 1.00 86.88 95 GLN A C 1
ATOM 717 O O . GLN A 1 95 ? -16.435 -4.162 -3.395 1.00 86.88 95 GLN A O 1
ATOM 722 N N . ILE A 1 96 ? -18.000 -5.085 -4.737 1.00 86.75 96 ILE A N 1
ATOM 723 C CA . ILE A 1 96 ? -18.893 -5.603 -3.698 1.00 86.75 96 ILE A CA 1
ATOM 724 C C . ILE A 1 96 ? -18.978 -7.115 -3.907 1.00 86.75 96 ILE A C 1
ATOM 726 O O . ILE A 1 96 ? -19.105 -7.571 -5.041 1.00 86.75 96 ILE A O 1
ATOM 730 N N . TYR A 1 97 ? -18.843 -7.879 -2.827 1.00 82.25 97 TYR A N 1
ATOM 731 C CA . TYR A 1 97 ? -18.861 -9.339 -2.851 1.00 82.25 97 TYR A CA 1
ATOM 732 C C . TYR A 1 97 ? -20.070 -9.847 -2.072 1.00 82.25 97 TYR A C 1
ATOM 734 O O . TYR A 1 97 ? -20.297 -9.403 -0.946 1.00 82.25 97 TYR A O 1
ATOM 742 N N . PHE A 1 98 ? -20.771 -10.822 -2.643 1.00 84.25 98 PHE A N 1
ATOM 743 C CA . PHE A 1 98 ? -21.817 -11.593 -1.977 1.00 84.25 98 PHE A CA 1
ATOM 744 C C . PHE A 1 98 ? -21.320 -13.019 -1.725 1.00 84.25 98 PHE A C 1
ATOM 746 O O . PHE A 1 98 ? -20.440 -13.521 -2.434 1.00 84.25 98 PHE A O 1
ATOM 753 N N . ALA A 1 99 ? -21.829 -13.663 -0.675 1.00 85.56 99 ALA A N 1
ATOM 754 C CA . ALA A 1 99 ? -21.496 -15.055 -0.399 1.00 85.56 99 ALA A CA 1
ATOM 755 C C . ALA A 1 99 ? -22.130 -15.974 -1.455 1.00 85.56 99 ALA A C 1
ATOM 757 O O . ALA A 1 99 ? -23.158 -15.654 -2.047 1.00 85.56 99 ALA A O 1
ATOM 758 N N . ALA A 1 100 ? -21.516 -17.134 -1.695 1.00 85.75 100 ALA A N 1
ATOM 759 C CA . ALA A 1 100 ? -22.069 -18.101 -2.635 1.00 85.75 100 ALA A CA 1
ATOM 760 C C . ALA A 1 100 ? -23.457 -18.577 -2.165 1.00 85.75 100 ALA A C 1
ATOM 762 O O . ALA A 1 100 ? -23.580 -19.085 -1.051 1.00 85.75 100 ALA A O 1
ATOM 763 N N . GLY A 1 101 ? -24.468 -18.452 -3.030 1.00 83.06 101 GLY A N 1
ATOM 764 C CA . GLY A 1 101 ? -25.848 -18.870 -2.751 1.00 83.06 101 GLY A CA 1
ATOM 765 C C . GLY A 1 101 ? -26.771 -17.772 -2.215 1.00 83.06 101 GLY A C 1
ATOM 766 O O . GLY A 1 101 ? -27.928 -18.071 -1.939 1.00 83.06 101 GLY A O 1
ATOM 767 N N . GLU A 1 102 ? -26.286 -16.537 -2.078 1.00 76.69 102 GLU A N 1
ATOM 768 C CA . GLU A 1 102 ? -27.132 -15.357 -1.870 1.00 76.69 102 GLU A CA 1
ATOM 769 C C . GLU A 1 102 ? -27.673 -14.889 -3.233 1.00 76.69 102 GLU A C 1
ATOM 771 O O . GLU A 1 102 ? -26.909 -14.810 -4.199 1.00 76.69 102 GLU A O 1
ATOM 776 N N . ASP A 1 103 ? -28.981 -14.636 -3.316 1.00 69.62 103 ASP A N 1
ATOM 777 C CA . ASP A 1 103 ? -29.629 -14.078 -4.508 1.00 69.62 103 ASP A CA 1
ATOM 778 C C . ASP A 1 103 ? -29.392 -12.559 -4.543 1.00 69.62 103 ASP A C 1
ATOM 780 O O . ASP A 1 103 ? -29.372 -11.912 -3.494 1.00 69.62 103 ASP A O 1
ATOM 784 N N . GLU A 1 104 ? -29.153 -11.992 -5.727 1.00 63.47 104 GLU A N 1
ATOM 785 C CA . GLU A 1 104 ? -28.904 -10.543 -5.884 1.00 63.47 104 GLU A CA 1
ATOM 786 C C . GLU A 1 104 ? -30.209 -9.717 -5.911 1.00 63.47 104 GLU A C 1
ATOM 788 O O . GLU A 1 104 ? -30.147 -8.484 -5.968 1.00 63.47 104 GLU A O 1
ATOM 793 N N . ASP A 1 105 ? -31.359 -10.401 -5.836 1.00 58.44 105 ASP A N 1
ATOM 794 C CA . ASP A 1 105 ? -32.721 -9.855 -5.753 1.00 58.44 105 ASP A CA 1
ATOM 795 C C . ASP A 1 105 ? -33.246 -9.735 -4.304 1.00 58.44 105 ASP A C 1
ATOM 797 O O . ASP A 1 105 ? -33.152 -10.712 -3.522 1.00 58.44 105 ASP A O 1
#

Sequence (105 aa):
DNPRLRAAVDKALSANMKRDTIDKAIQRGAGGTDSDNYEEVTYEGYGTNGVAVLVECLTDNRNRTVSDVRHAFTKRGGNLGTDGSVAYLFTRTGQIYFAAGEDED

Mean predicted aligned error: 6.11 Å

pLDDT: mean 90.46, std 9.25, range [58.44, 97.94]

Radius of gyration: 17.88 Å; Cα contacts (8 Å, |Δi|>4): 101; chains: 1; bounding box: 47×33×39 Å